Protein AF-A0A235B692-F1 (afdb_monomer)

Mean predicted aligned error: 8.44 Å

pLDDT: mean 79.82, std 13.78, range [47.12, 90.88]

Nearest PDB structures (foldseek):
  7y3k-assembly1_A  TM=3.419E-01  e=2.791E+00  Homo sapiens
  1yuj-assembly1_A  TM=4.453E-01  e=6.028E+00  Drosophila melanogaster
  7eyi-assembly1_G  TM=2.498E-01  e=2.262E+00  Homo sapiens
  1xrz-assembly1_A  TM=3.796E-01  e=6.465E+00  unclassified
  7y3l-assembly1_A  TM=2.987E-01  e=4.556E+00  Homo sapiens

Structure (mmCIF, N/CA/C/O backbone):
data_AF-A0A235B692-F1
#
_entry.id   AF-A0A235B692-F1
#
loop_
_atom_site.group_PDB
_atom_site.id
_atom_site.type_symbol
_atom_site.label_atom_id
_atom_site.label_alt_id
_atom_site.label_comp_id
_atom_site.label_asym_id
_atom_site.label_entity_id
_atom_site.label_seq_id
_atom_site.pdbx_PDB_ins_code
_atom_site.Cartn_x
_atom_site.Cartn_y
_atom_site.Cartn_z
_atom_site.occupancy
_atom_site.B_iso_or_equiv
_atom_site.auth_seq_id
_atom_site.auth_comp_id
_atom_site.auth_asym_id
_atom_site.auth_atom_id
_atom_site.pdbx_PDB_model_num
ATOM 1 N N . MET A 1 1 ? 7.308 1.161 -14.570 1.00 76.00 1 MET A N 1
ATOM 2 C CA . MET A 1 1 ? 6.606 -0.092 -14.218 1.00 76.00 1 MET A CA 1
ATOM 3 C C . MET A 1 1 ? 5.278 0.314 -13.630 1.00 76.00 1 MET A C 1
ATOM 5 O O . MET A 1 1 ? 5.289 1.101 -12.693 1.00 76.00 1 MET A O 1
ATOM 9 N N . LYS A 1 2 ? 4.174 -0.129 -14.225 1.00 78.50 2 LYS A N 1
ATOM 10 C CA . LYS A 1 2 ? 2.834 0.125 -13.692 1.00 78.50 2 LYS A CA 1
ATOM 11 C C . LYS A 1 2 ?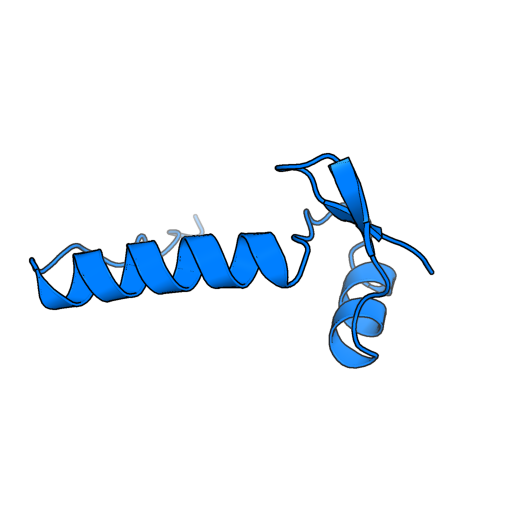 2.499 -1.025 -12.741 1.00 78.50 2 LYS A C 1
ATOM 13 O O . LYS A 1 2 ? 2.820 -2.167 -13.060 1.00 78.50 2 LYS A O 1
ATOM 18 N N . ALA A 1 3 ? 1.945 -0.716 -11.576 1.00 83.75 3 ALA A N 1
ATOM 19 C CA . ALA A 1 3 ? 1.499 -1.710 -10.605 1.00 83.75 3 ALA A CA 1
ATOM 20 C C . ALA A 1 3 ? -0.030 -1.696 -10.551 1.00 83.75 3 ALA A C 1
ATOM 22 O O . ALA A 1 3 ? -0.628 -0.624 -10.642 1.00 83.75 3 ALA A O 1
ATOM 23 N N . SER A 1 4 ? -0.656 -2.863 -10.415 1.00 86.06 4 SER A N 1
ATOM 24 C CA . SER A 1 4 ? -2.090 -2.985 -10.153 1.00 86.06 4 SER A CA 1
ATOM 25 C C . SER A 1 4 ? -2.348 -3.013 -8.647 1.00 86.06 4 SER A C 1
ATOM 27 O O . SER A 1 4 ? -1.589 -3.601 -7.874 1.00 86.06 4 SER A O 1
ATOM 29 N N . CYS A 1 5 ? -3.399 -2.324 -8.211 1.00 89.31 5 CYS A N 1
ATOM 30 C CA . CYS A 1 5 ? -3.864 -2.379 -6.830 1.00 89.31 5 CYS A CA 1
ATOM 31 C C . CYS A 1 5 ? -4.727 -3.625 -6.615 1.00 89.31 5 CYS A C 1
ATOM 33 O O . CYS A 1 5 ? -5.697 -3.802 -7.334 1.00 89.31 5 CYS A O 1
ATOM 35 N N . ILE A 1 6 ? -4.463 -4.425 -5.580 1.00 88.75 6 ILE A N 1
ATOM 36 C CA . ILE A 1 6 ? -5.279 -5.624 -5.294 1.00 88.75 6 ILE A CA 1
ATOM 37 C C . ILE A 1 6 ? -6.702 -5.317 -4.787 1.00 88.75 6 ILE A C 1
ATOM 39 O O . ILE A 1 6 ? -7.536 -6.207 -4.713 1.00 88.75 6 ILE A O 1
ATOM 43 N N . LEU A 1 7 ? -6.970 -4.083 -4.349 1.00 89.69 7 LEU A N 1
ATOM 44 C CA . LEU A 1 7 ? -8.259 -3.725 -3.739 1.00 89.69 7 LEU A CA 1
ATOM 45 C C . LEU A 1 7 ? -9.256 -3.120 -4.721 1.00 89.69 7 LEU A C 1
ATOM 47 O O . LEU A 1 7 ? -10.452 -3.140 -4.459 1.00 89.69 7 LEU A O 1
ATOM 51 N N . CYS A 1 8 ? -8.764 -2.499 -5.786 1.00 90.56 8 CYS A N 1
ATOM 52 C CA . CYS A 1 8 ? -9.596 -1.767 -6.735 1.00 90.56 8 CYS A CA 1
ATOM 53 C C . CYS A 1 8 ? -9.190 -2.019 -8.189 1.00 90.56 8 CYS A C 1
ATOM 55 O O . CYS A 1 8 ? -9.676 -1.323 -9.072 1.00 90.56 8 CYS A O 1
ATOM 57 N N . ASP A 1 9 ? -8.230 -2.919 -8.420 1.00 90.12 9 ASP A N 1
ATOM 58 C CA . ASP A 1 9 ? -7.662 -3.292 -9.722 1.00 90.12 9 ASP A CA 1
ATOM 59 C C . ASP A 1 9 ? -7.130 -2.135 -10.585 1.00 90.12 9 ASP A C 1
ATOM 61 O O . ASP A 1 9 ? -6.694 -2.321 -11.720 1.00 90.12 9 ASP A O 1
ATOM 65 N N . CYS A 1 10 ? -7.055 -0.920 -10.035 1.00 89.81 10 CYS A N 1
ATOM 66 C CA . CYS A 1 10 ? -6.524 0.230 -10.750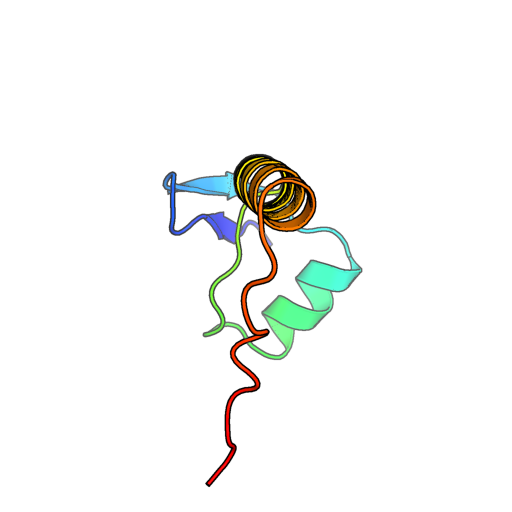 1.00 89.81 10 CYS A CA 1
ATOM 67 C C . CYS A 1 10 ? -5.017 0.087 -10.972 1.00 89.81 10 CYS A C 1
ATOM 69 O O . CYS A 1 10 ? -4.245 -0.148 -10.034 1.00 89.81 10 CYS A O 1
ATOM 71 N N . THR A 1 11 ? -4.580 0.332 -12.204 1.00 89.25 11 THR A N 1
ATOM 72 C CA . THR A 1 11 ? -3.165 0.515 -12.528 1.00 89.25 11 THR A CA 1
ATOM 73 C C . THR A 1 11 ? -2.694 1.904 -12.121 1.00 89.25 11 THR A C 1
ATOM 75 O O . THR A 1 11 ? -3.239 2.906 -12.578 1.00 89.25 11 THR A O 1
ATOM 78 N N . PHE A 1 12 ? -1.640 1.972 -11.314 1.00 88.00 12 PHE A N 1
ATOM 79 C CA . PHE A 1 12 ? -1.017 3.221 -10.883 1.00 88.00 12 PHE A CA 1
ATOM 80 C C . PHE A 1 12 ? 0.499 3.185 -11.099 1.00 88.00 12 PHE A C 1
ATOM 82 O O . PHE A 1 12 ? 1.110 2.124 -11.276 1.00 88.00 12 PHE A O 1
ATOM 89 N N . SER A 1 13 ? 1.113 4.369 -11.098 1.00 89.25 13 SER A N 1
ATOM 90 C CA . SER A 1 13 ? 2.565 4.505 -11.182 1.00 89.25 13 SER A CA 1
ATOM 91 C C . SER A 1 13 ? 3.137 4.631 -9.764 1.00 89.25 13 SER A C 1
ATOM 93 O O . SER A 1 13 ? 2.860 5.628 -9.098 1.00 89.25 13 SER A O 1
ATOM 95 N N . PRO A 1 14 ? 3.874 3.626 -9.255 1.00 84.00 14 PRO A N 1
ATOM 96 C CA . PRO A 1 14 ? 4.478 3.693 -7.931 1.00 84.00 14 PRO A CA 1
ATOM 97 C C . PRO A 1 14 ? 5.590 4.749 -7.885 1.00 84.00 14 PRO A C 1
ATOM 99 O O . PRO A 1 14 ? 6.364 4.886 -8.835 1.00 84.00 14 PRO A O 1
ATOM 102 N N . ASP A 1 15 ? 5.715 5.432 -6.746 1.00 87.19 15 ASP A N 1
ATOM 103 C CA . ASP A 1 15 ? 6.814 6.366 -6.463 1.00 87.19 15 ASP A CA 1
ATOM 104 C C . ASP A 1 15 ? 8.187 5.674 -6.629 1.00 87.19 15 ASP A C 1
ATOM 106 O O . ASP A 1 15 ? 8.278 4.467 -6.373 1.00 87.19 15 ASP A O 1
ATOM 110 N N . PRO A 1 16 ? 9.286 6.365 -6.996 1.00 86.81 16 PRO A N 1
ATOM 111 C CA . PRO A 1 16 ? 10.629 5.779 -7.101 1.00 86.81 16 PRO A CA 1
ATOM 112 C C . PRO A 1 16 ? 11.027 4.867 -5.929 1.00 86.81 16 PRO A C 1
ATOM 114 O O . PRO A 1 16 ? 11.634 3.808 -6.143 1.00 86.81 16 PRO A O 1
ATOM 117 N N . LYS A 1 17 ? 10.646 5.203 -4.688 1.00 84.81 17 LYS A N 1
ATOM 118 C CA . LYS A 1 17 ? 10.917 4.342 -3.521 1.00 84.81 17 LYS A CA 1
ATOM 119 C C . LYS A 1 17 ? 10.075 3.063 -3.534 1.00 84.81 17 LYS A C 1
ATOM 121 O O . LYS A 1 17 ? 10.583 1.990 -3.194 1.00 84.81 17 LYS A O 1
ATOM 126 N N . GLN A 1 18 ? 8.802 3.154 -3.916 1.00 83.94 18 GLN A N 1
ATOM 127 C CA . GLN A 1 18 ? 7.911 1.998 -4.062 1.00 83.94 18 GLN A CA 1
ATOM 128 C C . GLN A 1 18 ? 8.337 1.125 -5.244 1.00 83.94 18 GLN A C 1
ATOM 130 O O . GLN A 1 18 ? 8.410 -0.091 -5.097 1.00 83.94 18 GLN A O 1
ATOM 135 N N . ALA A 1 19 ? 8.722 1.731 -6.366 1.00 87.50 19 ALA A N 1
ATOM 136 C CA . ALA A 1 19 ? 9.240 1.039 -7.538 1.00 87.50 19 ALA A CA 1
ATOM 137 C C . ALA A 1 19 ? 10.506 0.237 -7.201 1.00 87.50 19 ALA A C 1
ATOM 139 O O . ALA A 1 19 ? 10.620 -0.925 -7.586 1.00 87.50 19 ALA A O 1
ATOM 140 N N . LYS A 1 20 ? 11.430 0.802 -6.410 1.00 88.44 20 LYS A N 1
ATOM 141 C CA . LYS A 1 20 ? 12.614 0.073 -5.918 1.00 88.44 20 LYS A CA 1
ATOM 142 C C . LYS A 1 20 ? 12.231 -1.139 -5.061 1.00 88.44 20 LYS A C 1
ATOM 144 O O . LYS A 1 20 ? 12.844 -2.196 -5.194 1.00 88.44 20 LYS A O 1
ATOM 149 N N . LYS A 1 21 ? 11.216 -1.008 -4.197 1.00 85.75 21 LYS A N 1
ATOM 150 C CA . LYS A 1 21 ? 10.709 -2.116 -3.365 1.00 85.75 21 LYS A CA 1
ATOM 151 C C . LYS A 1 21 ? 10.003 -3.187 -4.196 1.00 85.75 21 LYS A C 1
ATOM 153 O O . LYS A 1 21 ? 10.237 -4.363 -3.947 1.00 85.75 21 LYS A O 1
ATOM 158 N N . LEU A 1 22 ? 9.201 -2.789 -5.180 1.00 85.88 22 LEU A N 1
ATOM 159 C CA . LEU A 1 22 ? 8.502 -3.689 -6.098 1.00 85.88 22 LEU A CA 1
ATOM 160 C C . LEU A 1 22 ? 9.495 -4.477 -6.959 1.00 85.88 22 LEU A C 1
ATOM 162 O O . LEU A 1 22 ? 9.354 -5.682 -7.090 1.00 85.88 22 LEU A O 1
ATOM 166 N N . ARG A 1 23 ? 10.563 -3.837 -7.453 1.00 86.31 23 ARG A N 1
ATOM 167 C CA . ARG A 1 23 ? 11.647 -4.540 -8.165 1.00 86.31 23 ARG A CA 1
ATOM 168 C C . ARG A 1 23 ? 12.361 -5.566 -7.283 1.00 86.31 23 ARG A C 1
ATOM 170 O O . ARG A 1 23 ? 12.678 -6.647 -7.757 1.00 86.31 23 ARG A O 1
ATOM 177 N N . LYS A 1 24 ? 12.617 -5.238 -6.009 1.00 89.31 24 LYS A N 1
ATOM 178 C CA . LYS A 1 24 ? 13.245 -6.171 -5.054 1.00 89.31 24 LYS A CA 1
ATOM 179 C C . LYS A 1 24 ? 12.310 -7.301 -4.614 1.00 89.31 24 LYS A C 1
ATOM 181 O O . LYS A 1 24 ? 12.780 -8.385 -4.291 1.00 89.31 24 LYS A O 1
ATOM 186 N N . HIS A 1 25 ? 11.007 -7.041 -4.562 1.00 87.50 25 HIS A N 1
ATOM 187 C CA . HIS A 1 25 ? 9.998 -7.985 -4.096 1.00 87.50 25 HIS A CA 1
ATOM 188 C C . HIS A 1 25 ? 8.732 -7.893 -4.965 1.00 87.50 25 HIS A C 1
ATOM 190 O O . HIS A 1 25 ? 7.732 -7.318 -4.523 1.00 87.50 25 HIS A O 1
ATOM 196 N N . PRO A 1 26 ? 8.754 -8.456 -6.187 1.00 83.50 26 P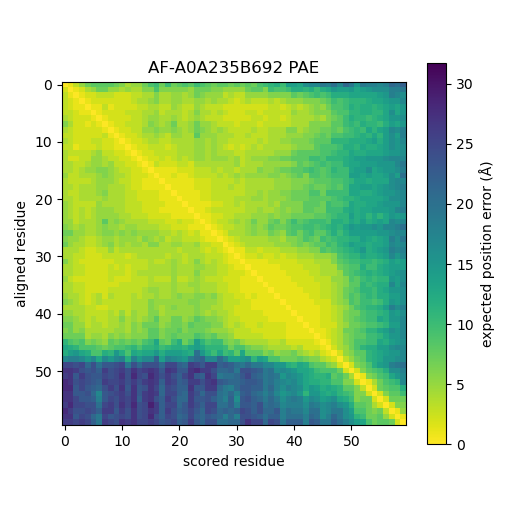RO A N 1
ATOM 197 C CA . PRO A 1 26 ? 7.640 -8.339 -7.133 1.00 83.50 26 PRO A CA 1
ATOM 198 C C . PRO A 1 26 ? 6.387 -9.096 -6.683 1.00 83.50 26 PRO A C 1
ATOM 200 O O . PRO A 1 26 ? 5.282 -8.727 -7.050 1.00 83.50 26 PRO A O 1
ATOM 203 N N . HIS A 1 27 ? 6.553 -10.115 -5.837 1.00 83.00 27 HIS A N 1
ATOM 204 C CA . HIS A 1 27 ? 5.467 -10.899 -5.245 1.00 83.00 27 HIS A CA 1
ATOM 205 C C . HIS A 1 27 ? 4.742 -10.178 -4.096 1.00 83.00 27 HIS A C 1
ATOM 207 O O . HIS A 1 27 ? 3.762 -10.697 -3.566 1.00 83.00 27 HIS A O 1
ATOM 213 N N . ARG A 1 28 ? 5.234 -9.018 -3.633 1.00 83.44 28 ARG A N 1
ATOM 214 C CA . ARG A 1 28 ? 4.545 -8.275 -2.572 1.00 83.44 28 ARG A CA 1
ATOM 215 C C . ARG A 1 28 ? 3.343 -7.549 -3.146 1.00 83.44 28 ARG A C 1
ATOM 217 O O . ARG A 1 28 ? 3.416 -6.944 -4.205 1.00 83.44 28 ARG A O 1
ATOM 224 N N . ILE A 1 29 ? 2.264 -7.555 -2.378 1.00 84.19 29 ILE A N 1
ATOM 225 C CA . ILE A 1 29 ? 1.059 -6.790 -2.675 1.00 84.19 29 ILE A CA 1
ATOM 226 C C . ILE A 1 29 ? 1.366 -5.295 -2.538 1.00 84.19 29 ILE A C 1
ATOM 228 O O . ILE A 1 29 ? 1.914 -4.854 -1.522 1.00 84.19 29 ILE A O 1
ATOM 232 N N . PHE A 1 30 ? 0.978 -4.517 -3.547 1.00 84.12 30 PHE A N 1
ATOM 233 C CA . PHE A 1 30 ? 1.025 -3.059 -3.522 1.00 84.12 30 PHE A CA 1
ATOM 234 C C . PHE A 1 30 ? -0.384 -2.483 -3.639 1.00 84.12 30 PHE A C 1
ATOM 236 O O . PHE A 1 30 ? -1.265 -3.045 -4.284 1.00 84.12 30 PHE A O 1
ATOM 243 N N . LEU A 1 31 ? -0.581 -1.345 -2.983 1.00 88.56 31 LEU A N 1
ATOM 244 C CA . LEU A 1 31 ? -1.837 -0.610 -2.980 1.00 88.56 31 LEU A CA 1
ATOM 245 C C . LEU A 1 31 ? -1.645 0.707 -3.717 1.00 88.56 31 LEU A C 1
ATOM 247 O O . LEU A 1 31 ? -0.592 1.339 -3.582 1.00 88.56 31 LEU A O 1
ATOM 251 N N . CYS A 1 32 ? -2.670 1.126 -4.456 1.00 88.50 32 CYS A N 1
ATOM 252 C CA . CYS A 1 32 ? -2.704 2.467 -5.019 1.00 88.50 32 CYS A CA 1
ATOM 253 C C . CYS A 1 32 ? -2.718 3.515 -3.887 1.00 88.50 32 CYS A C 1
ATOM 255 O O . CYS A 1 32 ? -3.173 3.219 -2.772 1.00 88.50 32 CYS A O 1
ATOM 257 N N . PRO A 1 33 ? -2.219 4.736 -4.149 1.00 86.75 33 PRO A N 1
ATOM 258 C CA . PRO A 1 33 ? -2.180 5.804 -3.149 1.00 86.75 33 PRO A CA 1
ATOM 259 C C . PRO A 1 33 ? -3.568 6.108 -2.566 1.00 86.75 33 PRO A C 1
ATOM 261 O O . PRO A 1 33 ? -3.687 6.269 -1.356 1.00 86.75 33 PRO A O 1
ATOM 264 N N . GLU A 1 34 ? -4.608 6.059 -3.398 1.00 90.19 34 GLU A N 1
ATOM 265 C CA . GLU A 1 34 ? -6.021 6.195 -3.022 1.00 90.19 34 GLU A CA 1
ATOM 266 C C . GLU A 1 34 ? -6.448 5.177 -1.951 1.00 90.19 34 GLU A C 1
ATOM 268 O O . GLU A 1 34 ? -6.875 5.542 -0.856 1.00 90.19 34 GLU A O 1
ATOM 273 N N . CYS A 1 35 ? -6.304 3.875 -2.223 1.00 90.12 35 CYS A N 1
ATOM 274 C CA . CYS A 1 35 ? -6.674 2.829 -1.266 1.00 90.12 35 CYS A CA 1
ATOM 275 C C . CYS A 1 35 ? -5.809 2.879 -0.007 1.00 90.12 35 CYS A C 1
ATOM 277 O O . CYS A 1 35 ? -6.312 2.659 1.096 1.00 90.12 35 CYS A O 1
ATOM 279 N N . HIS A 1 36 ? -4.519 3.187 -0.156 1.00 89.50 36 HIS A N 1
ATOM 280 C CA . HIS A 1 36 ? -3.628 3.368 0.983 1.00 89.50 36 HIS A CA 1
ATOM 281 C C . HIS A 1 36 ? -4.103 4.522 1.878 1.00 89.50 36 HIS A C 1
ATOM 283 O O . HIS A 1 36 ? -4.132 4.371 3.100 1.00 89.50 36 HIS A O 1
ATOM 289 N N . GLN A 1 37 ? -4.523 5.644 1.291 1.00 90.19 37 GLN A N 1
ATOM 290 C CA . GLN A 1 37 ? -5.066 6.786 2.019 1.00 90.19 37 GLN A CA 1
ATOM 291 C C . GLN A 1 37 ? -6.401 6.445 2.689 1.00 90.19 37 GLN A C 1
ATOM 293 O O . GLN A 1 37 ? -6.502 6.603 3.903 1.00 90.19 37 GLN A O 1
ATOM 298 N N . ARG A 1 38 ? -7.350 5.833 1.970 1.00 90.88 38 ARG A N 1
ATOM 299 C CA . ARG A 1 38 ? -8.641 5.391 2.535 1.00 90.88 38 ARG A CA 1
ATOM 300 C C . ARG A 1 38 ? -8.472 4.475 3.750 1.00 90.88 38 ARG A C 1
ATOM 302 O O . ARG A 1 38 ? -9.143 4.645 4.768 1.00 90.88 38 ARG A O 1
ATOM 309 N N . ILE A 1 39 ? -7.576 3.488 3.659 1.00 89.44 39 ILE A N 1
ATOM 310 C CA . ILE A 1 39 ? -7.284 2.577 4.778 1.00 89.44 39 ILE A CA 1
ATOM 311 C C . ILE A 1 39 ? -6.607 3.336 5.912 1.00 89.44 39 ILE A C 1
ATOM 313 O O . ILE A 1 39 ? -6.950 3.118 7.074 1.00 89.44 39 ILE A O 1
ATOM 317 N N . ARG A 1 40 ? -5.660 4.225 5.596 1.00 89.06 40 ARG A N 1
ATOM 318 C CA . ARG A 1 40 ? -4.965 5.041 6.591 1.00 89.06 40 ARG A CA 1
ATOM 319 C C . ARG A 1 40 ? -5.947 5.909 7.365 1.00 89.06 40 ARG A C 1
ATOM 321 O O . ARG A 1 40 ? -5.896 5.881 8.586 1.00 89.06 40 ARG A O 1
ATOM 328 N N . GLU A 1 41 ? -6.850 6.612 6.696 1.00 90.25 41 GLU A N 1
ATOM 329 C CA . GLU A 1 41 ? -7.864 7.461 7.330 1.00 90.25 41 GLU A CA 1
ATOM 330 C C . GLU A 1 41 ? -8.799 6.647 8.219 1.00 90.25 41 GLU A C 1
ATOM 332 O O . GLU A 1 41 ? -8.961 6.976 9.390 1.00 90.25 41 GLU A O 1
ATOM 337 N N . ARG A 1 42 ? -9.318 5.514 7.728 1.00 88.19 42 ARG A N 1
ATOM 338 C CA . ARG A 1 42 ? -10.128 4.597 8.551 1.00 88.19 42 ARG A CA 1
ATOM 339 C C . ARG A 1 42 ? -9.354 4.061 9.755 1.00 88.19 42 ARG A C 1
ATOM 341 O O . ARG A 1 42 ? -9.911 3.938 10.841 1.00 88.19 42 ARG A O 1
ATOM 348 N N . THR A 1 43 ? -8.075 3.739 9.580 1.00 87.69 43 THR A N 1
ATOM 349 C CA . THR A 1 43 ? -7.208 3.252 10.663 1.00 87.69 43 THR A CA 1
ATOM 350 C C . THR A 1 43 ? -6.932 4.349 11.684 1.00 87.69 43 THR A C 1
ATOM 352 O O . THR A 1 43 ? -6.939 4.076 12.879 1.00 87.69 43 THR A O 1
ATOM 355 N N . LEU A 1 44 ? -6.697 5.582 11.232 1.00 86.75 44 LEU A N 1
ATOM 356 C CA . LEU A 1 44 ? -6.494 6.742 12.097 1.00 86.75 44 LEU A CA 1
ATOM 357 C C . LEU A 1 44 ? -7.768 7.068 12.874 1.00 86.75 44 LEU A C 1
ATOM 359 O O . LEU A 1 44 ? -7.687 7.169 14.090 1.00 86.75 44 LEU A O 1
ATOM 363 N N . ALA A 1 45 ? -8.923 7.112 12.205 1.00 85.62 45 ALA A N 1
ATOM 364 C CA . ALA A 1 45 ? -10.226 7.318 12.831 1.00 85.62 45 ALA A CA 1
ATOM 365 C C . ALA A 1 45 ? -10.520 6.255 13.905 1.00 85.62 45 ALA A C 1
ATOM 367 O O . ALA A 1 45 ? -10.974 6.585 14.999 1.00 85.62 45 ALA A O 1
ATOM 368 N N . ARG A 1 46 ? -10.185 4.985 13.632 1.00 77.50 46 ARG A N 1
ATOM 369 C CA . ARG A 1 46 ? -10.266 3.895 1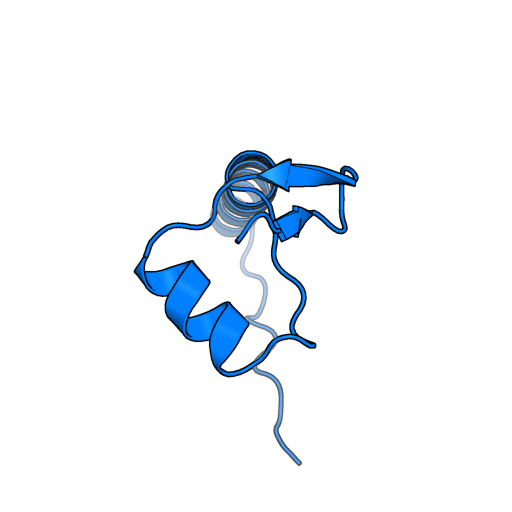4.620 1.00 77.50 46 ARG A CA 1
ATOM 370 C C . ARG A 1 46 ? -9.287 4.083 15.779 1.00 77.50 46 ARG A C 1
ATOM 372 O O . ARG A 1 46 ? -9.685 3.918 16.922 1.00 77.50 46 ARG A O 1
ATOM 379 N N . LYS A 1 47 ? -8.033 4.461 15.506 1.00 73.25 47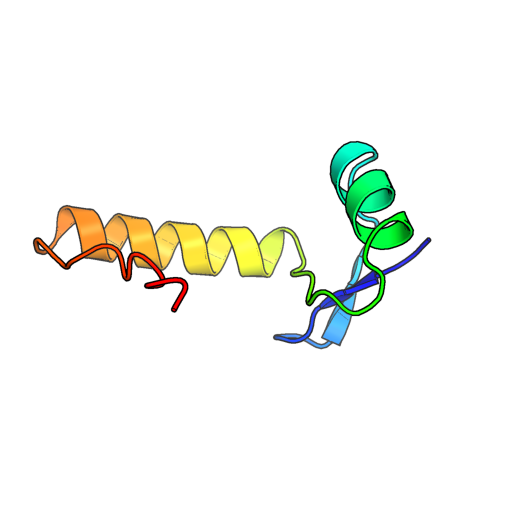 LYS A N 1
ATOM 380 C CA . LYS A 1 47 ? -7.019 4.727 16.545 1.00 73.25 47 LYS A CA 1
ATOM 381 C C . LY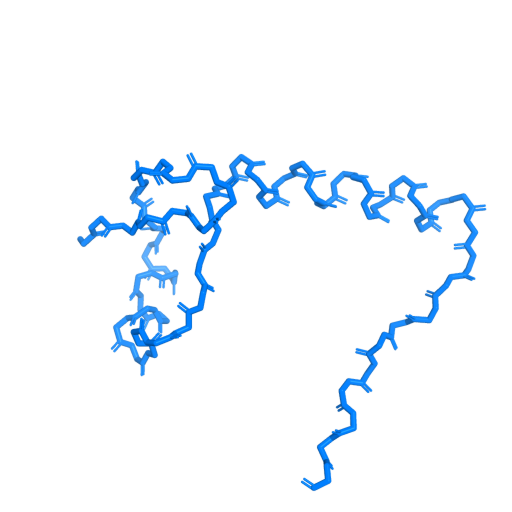S A 1 47 ? -7.405 5.876 17.471 1.00 73.25 47 LYS A C 1
ATOM 383 O O . LYS A 1 47 ? -7.083 5.813 18.651 1.00 73.25 47 LYS A O 1
ATOM 388 N N . SER A 1 48 ? -8.045 6.917 16.943 1.00 75.19 48 SER A N 1
ATOM 389 C CA . SER A 1 48 ? -8.583 8.008 17.758 1.00 75.19 48 SER A CA 1
ATOM 390 C C . SER A 1 48 ? -9.808 7.584 18.570 1.00 75.19 48 SER A C 1
ATOM 392 O O . SER A 1 48 ? -10.053 8.182 19.609 1.00 75.19 48 SER A O 1
ATOM 394 N N . ALA A 1 49 ? -10.554 6.570 18.116 1.00 68.69 49 ALA A N 1
ATOM 39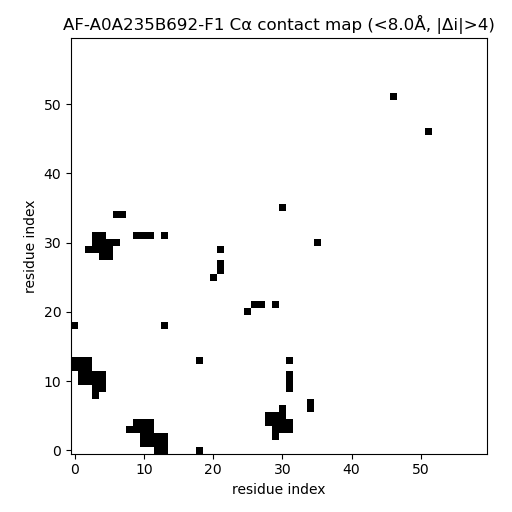5 C CA . ALA A 1 49 ? -11.772 6.106 18.773 1.00 68.69 49 ALA A CA 1
ATOM 396 C C . ALA A 1 49 ? -11.516 5.077 19.886 1.00 68.69 49 ALA A C 1
ATOM 398 O O . ALA A 1 49 ? -12.153 5.164 20.926 1.00 68.69 49 ALA A O 1
ATOM 399 N N . GLU A 1 50 ? -10.595 4.122 19.723 1.00 58.69 50 GLU A N 1
ATOM 400 C CA . GLU A 1 50 ? -10.336 3.132 20.773 1.00 58.69 50 GLU A CA 1
ATOM 401 C C . GLU A 1 50 ? -8.980 2.434 20.591 1.00 58.69 50 GLU A C 1
ATOM 403 O O . GLU A 1 50 ? -8.561 2.092 19.481 1.00 58.69 50 GLU A O 1
ATOM 408 N N . LYS A 1 51 ? -8.277 2.223 21.709 1.00 60.28 51 LYS A N 1
ATOM 409 C CA . LYS A 1 51 ? -7.020 1.470 21.812 1.00 60.28 51 LYS A CA 1
ATOM 410 C C . LYS A 1 51 ? -7.196 0.076 21.196 1.00 60.28 51 LYS A C 1
ATOM 412 O O . LYS A 1 51 ? -7.812 -0.778 21.817 1.00 60.28 51 LYS A O 1
ATOM 417 N N . GLN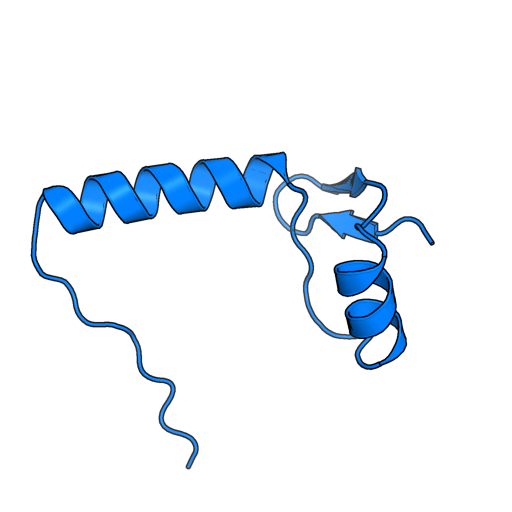 A 1 52 ? -6.598 -0.202 20.038 1.00 58.53 52 GLN A N 1
ATOM 418 C CA . GLN A 1 52 ? -6.468 -1.581 19.558 1.00 58.53 52 GLN A CA 1
ATOM 419 C C . GLN A 1 52 ? -5.046 -1.929 19.111 1.00 58.53 52 GLN A C 1
ATOM 421 O O . GLN A 1 52 ? -4.323 -1.072 18.585 1.00 58.53 52 GLN A O 1
ATOM 426 N N . PRO A 1 53 ? -4.631 -3.183 19.382 1.00 47.75 53 PRO A N 1
ATOM 427 C CA . PRO A 1 53 ? -3.243 -3.593 19.405 1.00 47.75 53 PRO A CA 1
ATOM 428 C C . PRO A 1 53 ? -2.700 -3.634 17.982 1.00 47.75 53 PRO A C 1
ATOM 430 O O . PRO A 1 53 ? -3.306 -4.174 17.057 1.00 47.75 53 PRO A O 1
ATOM 433 N N . SER A 1 54 ? -1.516 -3.064 17.800 1.00 47.62 54 SER A N 1
ATOM 434 C CA . SER A 1 54 ? -0.683 -3.377 16.654 1.00 47.62 54 SER A CA 1
ATOM 435 C C . SER A 1 54 ? -0.513 -4.893 16.608 1.00 47.62 54 SER A C 1
ATOM 437 O O . SER A 1 54 ? 0.138 -5.455 17.485 1.00 47.62 54 SER A O 1
ATOM 439 N N . ILE A 1 55 ? -1.082 -5.555 15.593 1.00 54.56 55 ILE A N 1
ATOM 440 C CA . ILE A 1 55 ? -0.731 -6.935 15.236 1.00 54.56 55 ILE A CA 1
ATOM 441 C C . ILE A 1 55 ? 0.758 -6.913 14.877 1.00 54.56 55 ILE A C 1
ATOM 443 O O . ILE A 1 55 ? 1.173 -6.673 13.739 1.00 54.56 55 ILE A O 1
ATOM 447 N N . ARG A 1 56 ? 1.587 -7.048 15.907 1.00 50.53 56 ARG A N 1
ATOM 448 C CA . A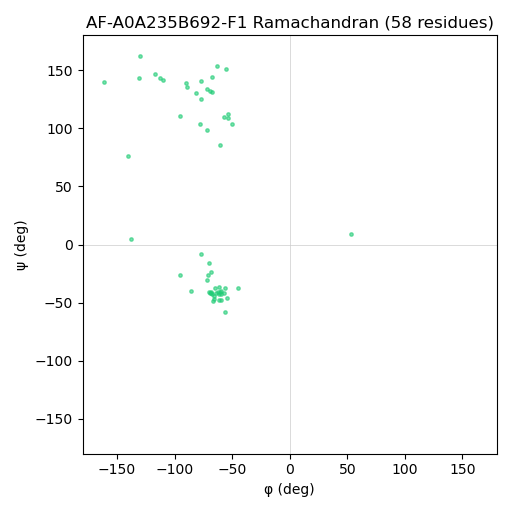RG A 1 56 ? 3.021 -7.243 15.831 1.00 50.53 56 ARG A CA 1
ATOM 449 C C . ARG A 1 56 ? 3.134 -8.671 15.328 1.00 50.53 56 ARG A C 1
ATOM 451 O O . ARG A 1 56 ? 2.914 -9.592 16.095 1.00 50.53 56 ARG A O 1
ATOM 458 N N . LYS A 1 57 ? 3.346 -8.847 14.019 1.00 47.12 57 LYS A N 1
ATOM 459 C CA . LYS A 1 57 ? 3.611 -10.165 13.430 1.00 47.12 57 LYS A CA 1
ATOM 460 C C . LYS A 1 57 ? 4.720 -10.823 14.251 1.00 47.12 57 LYS A C 1
ATOM 462 O O . LYS A 1 57 ? 5.879 -10.419 14.124 1.00 47.12 57 LYS A O 1
ATOM 467 N N . GLU A 1 58 ? 4.350 -11.779 15.096 1.00 50.28 58 GLU A N 1
ATOM 468 C CA . GLU A 1 58 ? 5.271 -12.763 15.637 1.00 50.28 58 GLU A CA 1
ATOM 469 C C . GLU A 1 58 ? 5.885 -13.462 14.426 1.00 50.28 58 GLU A C 1
ATOM 471 O O . GLU A 1 58 ? 5.208 -14.108 13.628 1.00 50.28 58 GLU A O 1
ATOM 476 N N . ARG A 1 59 ? 7.170 -13.184 14.210 1.00 53.59 59 ARG A N 1
ATOM 477 C CA . ARG A 1 59 ? 8.030 -14.040 13.408 1.00 53.59 59 ARG A CA 1
ATOM 478 C C . ARG A 1 59 ? 8.378 -15.195 14.335 1.00 53.59 59 ARG A C 1
ATOM 480 O O . ARG A 1 59 ? 9.144 -14.973 15.269 1.00 53.59 59 ARG A O 1
ATOM 487 N N . HIS A 1 60 ? 7.735 -16.335 14.115 1.00 49.00 60 HIS A N 1
ATOM 488 C CA . HIS A 1 60 ? 8.240 -17.622 14.573 1.00 49.00 60 HIS A CA 1
ATOM 489 C C . HIS A 1 60 ? 9.359 -18.058 13.623 1.00 49.00 60 HIS A C 1
ATOM 491 O O . HIS A 1 60 ? 9.218 -17.772 12.407 1.00 49.00 60 HIS A O 1
#

Foldseek 3Di:
DWDAAPPPRDTDDDDPVVVVVCVVPVVDHDHDPVVVVVVVVVVVVVVVVDDDDDPPPPPD

InterPro domains:
  IPR019241 Protein of unknown function DUF2197 [PF09963] (1-48)

Sequence (60 aa):
MKASCILCDCTFSPDPKQAKKLRKHPHRIFLCPECHQRIRERTLARKSAEKQPSIRKERH

Solvent-accessible surface area (backbone atoms only — not comparable to full-atom values): 3839 Å² total; per-residue (Å²): 122,76,43,58,13,86,87,75,66,46,75,38,75,58,53,73,71,51,44,54,49,38,73,78,39,69,89,55,90,49,68,38,72,66,60,50,47,55,50,47,52,55,50,48,55,42,58,75,70,47,94,70,80,78,84,69,78,78,81,127

Secondary structure (DSSP, 8-state):
--EE-TTT--EE---HHHHHHHHH-TTS----HHHHHHHHHHHHHHHHHS----------

Organism: NCBI:txid1642702

Radius of gyration: 14.16 Å; Cα contacts (8 Å, |Δi|>4): 43; chains: 1; bounding box: 25×26×36 Å